Protein AF-A0A495H3J6-F1 (afdb_monomer_lite)

Foldseek 3Di:
DDADDDDDDDDDDDDPVNVVVQQCVQVVVLVVLCVVPVPCSVVDDRDDGRDPVVVSVVSVVVVVVVVVVVVVVQVVLQVVLVVLLVVDDPVLVVQLVVCLVVDPDHRGSVVSSVSSCVSRVVVVVVVVVVVVVVVVVVVVVVVVVVVVVVVD

Sequence (152 aa):
MRFSRYPRVEVFEWTKRKLTLAERRPQRQAMKLASNYPLIASVLEPPQAFDLERETESRRLAYQRSEQRMRAFHARIWRESRKDFFLASDAQRALIRSAWLEWRGPTTSTYFRYLVDLHTGVMKARSERFRAAEKQRRLSILALSSSQLQIQ

Secondary structure (DSSP, 8-state):
---PPPP-PPPP---HHHHHHHHTHHHHHHHHHHHH-TTTTTTSPPPPPP-HHHHHHHHHHHHHHHHHHHHHHHHHHHHHHHHHHHHS-HHHHHHHHHHHHH--S--SHHHHHHHHHHHTSHHHHHHHHHHHHHHHHHHHHHHHHHHHHT--

Structure (mmCIF, N/CA/C/O backbone):
data_AF-A0A495H3J6-F1
#
_entry.id   AF-A0A495H3J6-F1
#
loop_
_atom_site.group_PDB
_atom_site.id
_atom_site.type_symbol
_atom_site.label_atom_id
_atom_site.label_alt_id
_atom_site.label_comp_id
_atom_site.label_asym_id
_atom_site.label_entity_id
_atom_site.label_seq_id
_atom_site.pdbx_PDB_ins_code
_atom_site.Cartn_x
_atom_site.Cartn_y
_atom_site.Cartn_z
_atom_site.occupancy
_atom_site.B_iso_or_equiv
_atom_site.auth_seq_id
_atom_site.auth_comp_id
_atom_site.auth_asym_id
_atom_site.auth_atom_id
_atom_site.pdbx_PDB_model_num
ATOM 1 N N . MET A 1 1 ? 3.782 -4.408 22.793 1.00 73.19 1 MET A N 1
ATOM 2 C CA . MET A 1 1 ? 2.991 -4.824 21.609 1.00 73.19 1 MET A CA 1
ATOM 3 C C . MET A 1 1 ? 3.925 -5.529 20.639 1.00 73.19 1 MET A C 1
ATOM 5 O O . MET A 1 1 ? 5.026 -5.037 20.437 1.00 73.19 1 MET A O 1
ATOM 9 N N . ARG A 1 2 ? 3.515 -6.677 20.091 1.00 84.94 2 ARG A N 1
ATOM 10 C CA . ARG A 1 2 ? 4.306 -7.493 19.154 1.00 84.94 2 ARG A CA 1
ATOM 11 C C . ARG A 1 2 ? 4.318 -6.843 17.766 1.00 84.94 2 ARG A C 1
ATOM 13 O O . ARG A 1 2 ? 3.240 -6.591 17.248 1.00 84.94 2 ARG A O 1
ATOM 20 N N . PHE A 1 3 ? 5.484 -6.565 17.186 1.00 90.06 3 PHE A N 1
ATOM 21 C CA . PHE A 1 3 ? 5.605 -6.057 15.815 1.00 90.06 3 PHE A CA 1
ATOM 22 C C . PHE A 1 3 ? 6.775 -6.724 15.095 1.00 90.06 3 PHE A C 1
ATOM 24 O O . PHE A 1 3 ? 7.855 -6.874 15.665 1.00 90.06 3 PHE A O 1
ATOM 31 N N . SER A 1 4 ? 6.567 -7.091 13.834 1.00 89.00 4 SER A N 1
ATOM 32 C CA . SER A 1 4 ? 7.600 -7.658 12.976 1.00 89.00 4 SER A CA 1
ATOM 33 C C . SER A 1 4 ? 8.480 -6.530 12.457 1.00 89.00 4 SER A C 1
ATOM 35 O O . SER A 1 4 ? 7.984 -5.502 11.987 1.00 89.00 4 SER A O 1
ATOM 37 N N . ARG A 1 5 ? 9.798 -6.729 12.506 1.00 83.94 5 ARG A N 1
ATOM 38 C CA . ARG A 1 5 ? 10.741 -5.818 11.859 1.00 83.94 5 ARG A CA 1
ATOM 39 C C . ARG A 1 5 ? 10.527 -5.870 10.347 1.00 83.94 5 ARG A C 1
ATOM 41 O O . ARG A 1 5 ? 10.397 -6.952 9.780 1.00 83.94 5 ARG A O 1
ATOM 48 N N . TYR A 1 6 ? 10.515 -4.707 9.700 1.00 78.25 6 TYR A N 1
ATOM 49 C CA . TYR A 1 6 ? 10.470 -4.648 8.242 1.00 78.25 6 TYR A CA 1
ATOM 50 C C . TYR A 1 6 ? 11.774 -5.239 7.673 1.00 78.25 6 TYR A C 1
ATOM 52 O O . TYR A 1 6 ? 12.852 -4.793 8.091 1.00 78.25 6 TYR A O 1
ATOM 60 N N . PRO A 1 7 ? 11.711 -6.252 6.789 1.00 79.69 7 PRO A N 1
ATOM 61 C CA . PRO A 1 7 ? 12.907 -6.879 6.246 1.00 79.69 7 PRO A CA 1
ATOM 62 C C . PRO A 1 7 ? 13.668 -5.884 5.371 1.00 79.69 7 PRO A C 1
ATOM 64 O O . PRO A 1 7 ? 13.075 -5.041 4.696 1.00 79.69 7 PRO A O 1
ATOM 67 N N . ARG A 1 8 ? 14.998 -5.979 5.375 1.00 78.25 8 ARG A N 1
ATOM 68 C CA . ARG A 1 8 ? 15.829 -5.222 4.440 1.00 78.25 8 ARG A CA 1
ATOM 69 C C . ARG A 1 8 ? 15.920 -6.033 3.155 1.00 78.25 8 ARG A C 1
ATOM 71 O O . ARG A 1 8 ? 16.511 -7.106 3.169 1.00 78.25 8 ARG A O 1
ATOM 78 N N . VAL A 1 9 ? 15.307 -5.543 2.083 1.00 78.12 9 VAL A N 1
ATOM 79 C CA . VAL A 1 9 ? 15.425 -6.185 0.770 1.00 78.12 9 VAL A CA 1
ATOM 80 C C . VAL A 1 9 ? 16.834 -5.939 0.232 1.00 78.12 9 VAL A C 1
ATOM 82 O O . VAL A 1 9 ? 17.389 -4.847 0.409 1.00 78.12 9 VAL A O 1
ATOM 85 N N . GLU A 1 10 ? 17.415 -6.970 -0.379 1.00 79.25 10 GLU A N 1
ATOM 86 C CA . GLU A 1 10 ? 18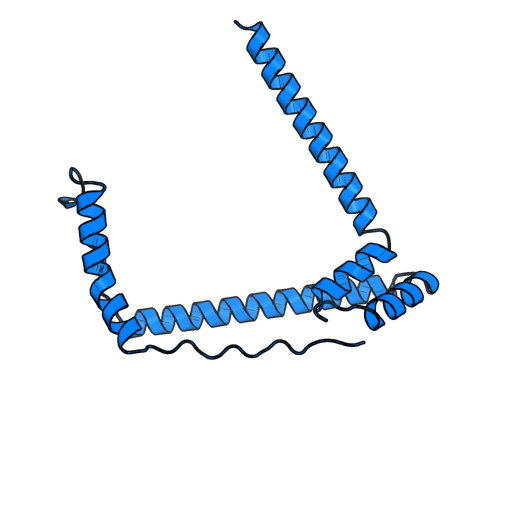.714 -6.882 -1.040 1.00 79.25 10 GLU A CA 1
ATOM 87 C C . GLU A 1 10 ? 18.693 -5.844 -2.163 1.00 79.25 10 GLU A C 1
ATOM 89 O O . GLU A 1 10 ? 17.666 -5.581 -2.800 1.00 79.25 10 GLU A O 1
ATOM 94 N N . VAL A 1 11 ? 19.845 -5.214 -2.379 1.00 80.50 11 VAL A N 1
ATOM 95 C CA . VAL A 1 11 ? 20.000 -4.209 -3.427 1.00 80.50 11 VAL A CA 1
ATOM 96 C C . VAL A 1 11 ? 19.925 -4.903 -4.785 1.00 80.50 11 VAL A C 1
ATOM 98 O O . VAL A 1 11 ? 20.382 -6.028 -4.959 1.00 80.50 11 VAL A O 1
ATOM 101 N N . PHE A 1 12 ? 19.312 -4.241 -5.764 1.00 85.62 12 PHE A N 1
ATOM 102 C CA . PHE A 1 12 ? 19.259 -4.767 -7.120 1.00 85.62 12 PHE A CA 1
ATOM 103 C C . PHE A 1 12 ? 20.670 -4.895 -7.705 1.00 85.62 12 PHE A C 1
ATOM 105 O O . PHE A 1 12 ? 21.385 -3.902 -7.817 1.00 85.62 12 PHE A O 1
ATOM 112 N N . GLU A 1 13 ? 21.008 -6.098 -8.165 1.00 90.44 13 GLU A N 1
ATOM 113 C CA . GLU A 1 13 ? 22.274 -6.365 -8.846 1.00 90.44 13 GLU A CA 1
ATOM 114 C C . GLU A 1 13 ? 22.081 -6.748 -10.315 1.00 90.44 13 GLU A C 1
ATOM 116 O O . GLU A 1 13 ? 21.170 -7.509 -10.690 1.00 90.44 13 GLU A O 1
ATOM 121 N N . TRP A 1 14 ? 22.984 -6.240 -11.152 1.00 92.69 14 TRP A N 1
ATOM 122 C CA . TRP A 1 14 ? 23.095 -6.608 -12.555 1.00 92.69 14 TRP A CA 1
ATOM 123 C C . TRP A 1 14 ? 23.809 -7.947 -12.700 1.00 92.69 14 TRP A C 1
ATOM 125 O O . TRP A 1 14 ? 25.013 -8.061 -12.513 1.00 92.69 14 TRP A O 1
ATOM 135 N N . THR A 1 15 ? 23.061 -8.973 -13.094 1.00 94.75 15 THR A N 1
ATOM 136 C CA . THR A 1 15 ? 23.651 -10.244 -13.522 1.00 94.75 15 THR A CA 1
ATOM 137 C C . THR A 1 15 ? 23.938 -10.200 -15.022 1.00 94.75 15 THR A C 1
ATOM 139 O O . THR A 1 15 ? 23.264 -9.478 -15.763 1.00 94.75 15 THR A O 1
ATOM 142 N N . LYS A 1 16 ? 24.865 -11.036 -15.510 1.00 95.12 16 LYS A N 1
ATOM 143 C CA . LYS A 1 16 ? 25.177 -11.160 -16.953 1.00 95.12 16 LYS A CA 1
ATOM 144 C C . LYS A 1 16 ? 23.918 -11.348 -17.815 1.00 95.12 16 LYS A C 1
ATOM 146 O O . LYS A 1 16 ? 23.757 -10.732 -18.866 1.00 95.12 16 LYS A O 1
ATOM 151 N N . ARG A 1 17 ? 22.966 -12.152 -17.329 1.00 95.44 17 ARG A N 1
ATOM 152 C CA . ARG A 1 17 ? 21.670 -12.364 -17.992 1.00 95.44 17 ARG A CA 1
ATOM 153 C C . ARG A 1 17 ? 20.806 -11.098 -18.031 1.00 95.44 17 ARG A C 1
ATOM 155 O O . ARG A 1 17 ? 20.140 -10.853 -19.030 1.00 95.44 17 ARG A O 1
ATOM 162 N N . LYS A 1 18 ? 20.775 -10.301 -16.957 1.00 94.50 18 LYS A N 1
ATOM 163 C CA . LYS A 1 18 ? 20.001 -9.048 -16.923 1.00 94.50 18 LYS A CA 1
ATOM 164 C C . LYS A 1 18 ? 20.600 -8.000 -17.862 1.00 94.50 18 LYS A C 1
ATOM 166 O O . LYS A 1 18 ? 19.836 -7.329 -18.546 1.00 94.50 18 LYS A O 1
ATOM 171 N N . LEU A 1 19 ? 21.930 -7.908 -17.921 1.00 95.19 19 LEU A N 1
ATOM 172 C CA . LEU A 1 19 ? 22.649 -6.984 -18.805 1.00 95.19 19 LEU A CA 1
ATOM 173 C C . LEU A 1 19 ? 22.370 -7.288 -20.276 1.00 95.19 19 LEU A C 1
ATOM 175 O O . LEU A 1 19 ? 21.812 -6.450 -20.973 1.00 95.19 19 LEU A O 1
ATOM 179 N N . THR A 1 20 ? 22.601 -8.529 -20.707 1.00 94.88 20 THR A N 1
ATOM 180 C CA . THR A 1 20 ? 22.317 -8.955 -22.093 1.00 94.88 20 THR A CA 1
ATOM 181 C C . THR A 1 20 ? 20.853 -8.735 -22.495 1.00 94.88 20 THR A C 1
ATOM 183 O O . THR A 1 20 ? 20.547 -8.360 -23.627 1.00 94.88 20 THR A O 1
ATOM 186 N N . LEU A 1 21 ? 19.911 -8.935 -21.568 1.00 94.12 21 LEU A N 1
ATOM 187 C CA . LEU A 1 21 ? 18.493 -8.662 -21.803 1.00 94.12 21 LEU A CA 1
ATOM 188 C C . LEU A 1 21 ? 18.201 -7.159 -21.957 1.00 94.12 21 LEU A C 1
ATOM 190 O O . LEU A 1 21 ? 17.334 -6.784 -22.757 1.00 94.12 21 LEU A O 1
ATOM 194 N N . ALA A 1 22 ? 18.881 -6.321 -21.173 1.00 93.69 22 ALA A N 1
ATOM 195 C CA . ALA A 1 22 ? 18.740 -4.871 -21.194 1.00 93.69 22 ALA A CA 1
ATOM 196 C C . ALA A 1 22 ? 19.360 -4.263 -22.460 1.00 93.69 22 ALA A C 1
ATOM 198 O O . ALA A 1 22 ? 18.690 -3.489 -23.138 1.00 93.69 22 ALA A O 1
ATOM 199 N N . GLU A 1 23 ? 20.549 -4.714 -22.855 1.00 93.94 23 GLU A N 1
ATOM 200 C CA . GLU A 1 23 ? 21.224 -4.330 -24.102 1.00 93.94 23 GLU A CA 1
ATOM 201 C C . GLU A 1 23 ? 20.376 -4.650 -25.339 1.00 93.94 23 GLU A C 1
ATOM 203 O O . GLU A 1 23 ? 20.262 -3.840 -26.253 1.00 93.94 23 GLU A O 1
ATOM 208 N N . ARG A 1 24 ? 19.693 -5.802 -25.352 1.00 94.50 24 ARG A N 1
ATOM 209 C CA . ARG A 1 24 ? 18.791 -6.202 -26.451 1.00 94.50 24 ARG A CA 1
ATOM 210 C C . ARG A 1 24 ? 17.420 -5.524 -26.401 1.00 94.50 24 ARG A C 1
ATOM 212 O O . ARG A 1 24 ? 16.576 -5.750 -27.271 1.00 94.50 24 ARG A O 1
ATOM 219 N N . ARG A 1 25 ? 17.112 -4.754 -25.354 1.00 93.75 25 ARG A N 1
ATOM 220 C CA . ARG A 1 25 ? 15.787 -4.142 -25.163 1.00 93.75 25 ARG A CA 1
ATOM 221 C C . ARG A 1 25 ? 15.440 -3.112 -26.252 1.00 93.75 25 ARG A C 1
ATOM 223 O O . ARG A 1 25 ? 14.301 -3.172 -26.713 1.00 93.75 25 ARG A O 1
ATOM 230 N N . PRO A 1 26 ? 16.333 -2.206 -26.698 1.00 93.81 26 PRO A N 1
ATOM 231 C CA . PRO A 1 26 ? 16.024 -1.250 -27.765 1.00 93.81 26 PRO A CA 1
ATOM 232 C C . PRO A 1 26 ? 15.680 -1.948 -29.085 1.00 93.81 26 PRO A C 1
ATOM 234 O O . PRO A 1 26 ? 14.639 -1.667 -29.668 1.00 93.81 26 PRO A O 1
ATOM 237 N N . GLN A 1 27 ? 16.466 -2.956 -29.481 1.00 93.00 27 GLN A N 1
ATOM 238 C CA . GLN A 1 27 ? 16.213 -3.752 -30.691 1.00 93.00 27 GLN A CA 1
ATOM 239 C C . GLN A 1 27 ? 14.852 -4.456 -30.641 1.00 93.00 27 GLN A C 1
ATOM 241 O O . GLN A 1 27 ? 14.066 -4.370 -31.581 1.00 93.00 27 GLN A O 1
ATOM 246 N N . ARG A 1 28 ? 14.520 -5.096 -29.510 1.00 93.75 28 ARG A N 1
ATOM 247 C CA . ARG A 1 28 ? 13.206 -5.735 -29.328 1.00 93.75 28 ARG A CA 1
ATOM 248 C C . ARG A 1 28 ? 12.052 -4.736 -29.359 1.00 93.75 28 ARG A C 1
ATOM 250 O O . ARG A 1 28 ? 10.983 -5.068 -29.860 1.00 93.75 28 ARG A O 1
ATOM 257 N N . GLN A 1 29 ? 12.248 -3.532 -28.824 1.00 93.75 29 GLN A N 1
ATOM 258 C CA . GLN A 1 29 ? 11.246 -2.466 -28.897 1.00 93.75 29 GLN A CA 1
ATOM 259 C C . GLN A 1 29 ? 11.052 -1.984 -30.336 1.00 93.75 29 GLN A C 1
ATOM 261 O O . GLN A 1 29 ? 9.909 -1.863 -30.760 1.00 93.75 29 GLN A O 1
ATOM 266 N N . ALA A 1 30 ? 12.132 -1.800 -31.098 1.00 91.94 30 ALA A N 1
ATOM 267 C CA . ALA A 1 30 ? 12.064 -1.412 -32.504 1.00 91.94 30 ALA A CA 1
ATOM 268 C C . ALA A 1 30 ? 11.333 -2.470 -33.349 1.00 91.94 30 ALA A C 1
ATOM 270 O O . ALA A 1 30 ? 10.405 -2.138 -34.080 1.00 91.94 30 ALA A O 1
ATOM 271 N N . MET A 1 31 ? 11.663 -3.755 -33.172 1.00 92.25 31 MET A N 1
ATOM 272 C CA . MET A 1 31 ? 10.961 -4.860 -33.843 1.00 92.25 31 MET A CA 1
ATOM 273 C C . MET A 1 31 ? 9.471 -4.900 -33.483 1.00 92.25 31 MET A C 1
ATOM 275 O O . MET A 1 31 ? 8.622 -5.088 -34.352 1.00 92.25 31 MET A O 1
ATOM 279 N N . LYS A 1 32 ? 9.134 -4.682 -32.205 1.00 93.31 32 LYS A N 1
ATOM 280 C CA . LYS A 1 32 ? 7.739 -4.636 -31.753 1.00 93.31 32 LYS A CA 1
ATOM 281 C C . LYS A 1 32 ? 6.983 -3.441 -32.340 1.00 93.31 32 LYS A C 1
ATOM 283 O O . LYS A 1 32 ? 5.825 -3.594 -32.712 1.00 93.31 32 LYS A O 1
ATOM 288 N N . LEU A 1 33 ? 7.618 -2.272 -32.430 1.00 92.94 33 LEU A N 1
ATOM 289 C CA . LEU A 1 33 ? 7.032 -1.086 -33.061 1.00 92.94 33 LEU A CA 1
ATOM 290 C C . LEU A 1 33 ? 6.773 -1.324 -34.550 1.00 92.94 33 LEU A C 1
ATOM 292 O O . LEU A 1 33 ? 5.663 -1.071 -35.004 1.00 92.94 33 LEU A O 1
ATOM 296 N N . ALA A 1 34 ? 7.744 -1.889 -35.271 1.00 92.31 34 ALA A N 1
ATOM 297 C CA . ALA A 1 34 ? 7.593 -2.240 -36.681 1.00 92.31 34 ALA A CA 1
ATOM 298 C C . ALA A 1 34 ? 6.454 -3.248 -36.914 1.00 92.31 34 ALA A C 1
ATOM 300 O O . ALA A 1 34 ? 5.672 -3.087 -37.844 1.00 92.31 34 ALA A O 1
ATOM 301 N N . SER A 1 35 ? 6.317 -4.251 -36.040 1.00 94.00 35 SER A N 1
ATOM 302 C CA . SER A 1 35 ? 5.240 -5.244 -36.132 1.00 94.00 35 SER A CA 1
ATOM 303 C C . SER A 1 35 ? 3.859 -4.672 -35.805 1.00 94.00 35 SER A C 1
ATOM 305 O O . SER A 1 35 ? 2.884 -5.059 -36.441 1.00 94.00 35 SER A O 1
ATOM 307 N N . ASN A 1 36 ? 3.750 -3.806 -34.794 1.00 94.88 36 ASN A N 1
ATOM 308 C CA . ASN A 1 36 ? 2.459 -3.286 -34.336 1.00 94.88 36 ASN A CA 1
ATOM 309 C C . ASN A 1 36 ? 1.963 -2.110 -35.184 1.00 94.88 36 ASN A C 1
ATOM 311 O O . ASN A 1 36 ? 0.758 -1.913 -35.314 1.00 94.88 36 ASN A O 1
ATOM 315 N N . TYR A 1 37 ? 2.888 -1.316 -35.723 1.00 94.06 37 TYR A N 1
ATOM 316 C CA . TYR A 1 37 ? 2.594 -0.059 -36.405 1.00 94.06 37 TYR A CA 1
ATOM 317 C C . TYR A 1 37 ? 3.370 0.056 -37.725 1.00 94.06 37 TYR A C 1
ATOM 319 O O . TYR A 1 37 ? 4.135 1.006 -37.908 1.00 94.06 37 TYR A O 1
ATOM 327 N N . PRO A 1 38 ? 3.180 -0.881 -38.672 1.00 92.00 38 PRO A N 1
ATOM 328 C CA . PRO A 1 38 ? 4.024 -0.989 -39.864 1.00 92.00 38 PRO A CA 1
ATOM 329 C C . PRO A 1 38 ? 4.007 0.266 -40.747 1.00 92.00 38 PRO A C 1
ATOM 331 O O . PRO A 1 38 ? 5.018 0.593 -41.357 1.00 92.00 38 PRO A O 1
ATOM 334 N N . LEU A 1 39 ? 2.888 1.000 -40.784 1.00 94.62 39 LEU A N 1
ATOM 335 C CA . LEU A 1 39 ? 2.728 2.191 -41.629 1.00 94.62 39 LEU A CA 1
ATOM 336 C C . LEU A 1 39 ? 3.441 3.439 -41.092 1.00 94.62 39 LEU A C 1
ATOM 338 O O . LEU A 1 39 ? 3.737 4.343 -41.865 1.00 94.62 39 LEU A O 1
ATOM 342 N N . ILE A 1 40 ? 3.689 3.510 -39.782 1.00 93.75 40 ILE A N 1
ATOM 343 C CA . ILE A 1 40 ? 4.233 4.716 -39.132 1.00 93.75 40 ILE A CA 1
ATOM 344 C C . ILE A 1 40 ? 5.561 4.468 -38.416 1.00 93.75 40 ILE A C 1
ATOM 346 O O . ILE A 1 40 ? 6.212 5.423 -38.007 1.00 93.75 40 ILE A O 1
ATOM 350 N N . ALA A 1 41 ? 5.994 3.212 -38.275 1.00 89.75 41 ALA A N 1
ATOM 351 C CA . ALA A 1 41 ? 7.193 2.854 -37.520 1.00 89.75 41 ALA A CA 1
ATOM 352 C C . ALA A 1 41 ? 8.473 3.547 -38.012 1.00 89.75 41 ALA A C 1
ATOM 354 O O . ALA A 1 41 ? 9.359 3.793 -37.202 1.00 89.75 41 ALA A O 1
ATOM 355 N N . SER A 1 42 ? 8.567 3.884 -39.303 1.00 86.00 42 SER A N 1
ATOM 356 C CA . SER A 1 42 ? 9.709 4.605 -39.885 1.00 86.00 42 SER A CA 1
ATOM 357 C C . SER A 1 42 ? 9.771 6.088 -39.509 1.00 86.00 42 SER A C 1
ATOM 359 O O . SER A 1 42 ? 10.838 6.686 -39.603 1.00 86.00 42 SER A O 1
ATOM 361 N N . VAL A 1 43 ? 8.646 6.679 -39.096 1.00 92.50 43 VAL A N 1
ATOM 362 C CA . VAL A 1 43 ? 8.536 8.096 -38.704 1.00 92.50 43 VAL A CA 1
ATOM 363 C C . VAL A 1 43 ? 8.650 8.260 -37.184 1.00 92.50 43 VAL A C 1
ATOM 365 O O . VAL A 1 43 ? 8.922 9.352 -36.691 1.00 92.50 43 VAL A O 1
ATOM 368 N N . LEU A 1 44 ? 8.452 7.179 -36.424 1.00 89.31 44 LEU A N 1
ATOM 369 C CA . LE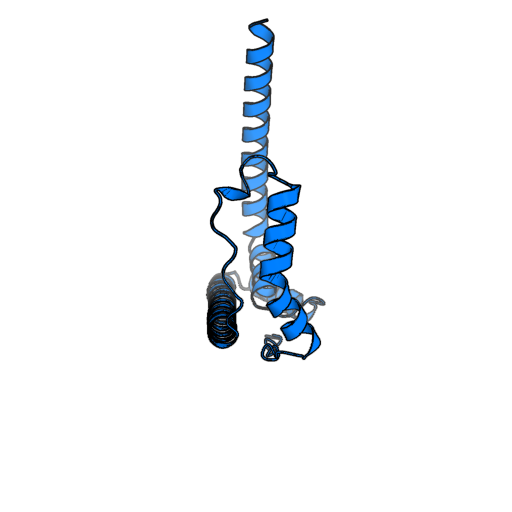U A 1 44 ? 8.613 7.189 -34.974 1.00 89.31 44 LEU A CA 1
ATOM 370 C C . LEU A 1 44 ? 10.091 7.277 -34.589 1.00 89.31 44 LEU A C 1
ATOM 372 O O . LEU A 1 44 ? 10.953 6.656 -35.211 1.00 89.31 44 LEU A O 1
ATOM 376 N N . GLU A 1 45 ? 10.372 8.005 -33.509 1.00 89.94 45 GLU A N 1
ATOM 377 C CA . GLU A 1 45 ? 11.722 8.066 -32.956 1.00 89.94 45 GLU A CA 1
ATOM 378 C C . GLU A 1 45 ? 12.214 6.661 -32.564 1.00 89.94 45 GLU A C 1
ATOM 380 O O . GLU A 1 45 ? 11.487 5.902 -31.903 1.00 89.94 45 GLU A O 1
ATOM 385 N N . PRO A 1 46 ? 13.449 6.288 -32.947 1.00 85.56 46 PRO A N 1
ATOM 386 C CA . PRO A 1 46 ? 13.993 4.992 -32.593 1.00 85.56 46 PRO A CA 1
ATOM 387 C C . PRO A 1 46 ? 14.193 4.896 -31.072 1.00 85.56 46 PRO A C 1
ATOM 389 O O . PRO A 1 46 ? 14.574 5.876 -30.426 1.00 85.56 46 PRO A O 1
ATOM 392 N N . PRO A 1 47 ? 13.997 3.709 -30.471 1.00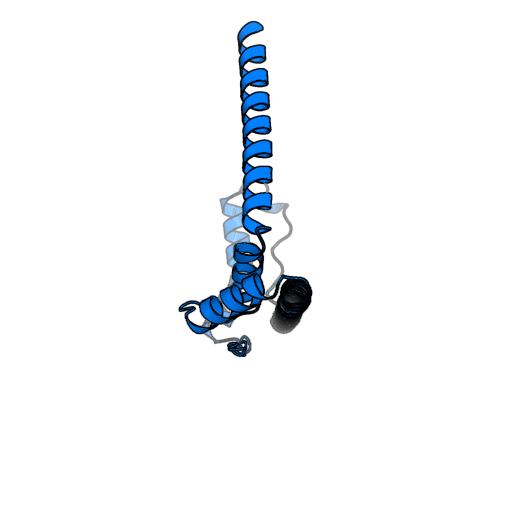 89.38 47 PRO A N 1
ATOM 393 C CA . PRO A 1 47 ? 14.251 3.519 -29.050 1.00 89.38 47 PRO A CA 1
ATOM 394 C C . PRO A 1 47 ? 15.698 3.874 -28.691 1.00 89.38 47 PRO A C 1
ATOM 396 O O . PRO A 1 47 ? 16.635 3.396 -29.331 1.00 89.38 47 PRO A O 1
ATOM 399 N N . GLN A 1 48 ? 15.876 4.659 -27.627 1.00 89.12 48 GLN A N 1
ATOM 400 C CA . GLN A 1 48 ? 17.196 5.040 -27.126 1.00 89.12 48 GLN A CA 1
ATOM 401 C C . GLN A 1 48 ? 18.060 3.804 -26.813 1.00 89.12 48 GLN A C 1
ATOM 403 O O . GLN A 1 48 ? 17.565 2.796 -26.292 1.00 89.12 48 GLN A O 1
ATOM 408 N N . ALA A 1 49 ? 19.361 3.896 -27.108 1.00 89.69 49 ALA A N 1
ATOM 409 C CA . ALA A 1 49 ? 20.337 2.879 -26.733 1.00 89.69 49 ALA A CA 1
ATOM 410 C C . ALA A 1 49 ? 20.366 2.658 -25.210 1.00 89.69 49 ALA A C 1
ATOM 412 O O . ALA A 1 49 ? 20.090 3.566 -24.423 1.00 89.69 49 ALA A O 1
ATOM 413 N N . PHE A 1 50 ? 20.688 1.431 -24.796 1.00 92.31 50 PHE A N 1
ATOM 414 C CA . PHE A 1 50 ? 20.800 1.097 -23.381 1.00 92.31 50 PHE A CA 1
ATOM 415 C C . PHE A 1 50 ? 22.048 1.749 -22.778 1.00 92.31 50 PHE A C 1
ATOM 417 O O . PHE A 1 50 ? 23.159 1.499 -23.233 1.00 92.31 50 PHE A O 1
ATOM 424 N N . ASP A 1 51 ? 21.840 2.544 -21.732 1.00 94.06 51 ASP A N 1
ATOM 425 C CA . ASP A 1 51 ? 22.888 3.150 -20.916 1.00 94.06 51 ASP A CA 1
ATOM 426 C C . ASP A 1 51 ? 22.833 2.531 -19.514 1.00 94.06 51 ASP A C 1
ATOM 428 O O . ASP A 1 51 ? 21.848 2.684 -18.778 1.00 94.06 51 ASP A O 1
ATOM 432 N N . LEU A 1 52 ? 23.889 1.793 -19.169 1.00 92.75 52 LEU A N 1
ATOM 433 C CA . LEU A 1 52 ? 23.978 1.055 -17.918 1.00 92.75 52 LEU A CA 1
ATOM 434 C C . LEU A 1 52 ? 24.011 1.983 -16.704 1.00 92.75 52 LEU A C 1
ATOM 436 O O . LEU A 1 52 ? 23.321 1.711 -15.719 1.00 92.75 52 LEU A O 1
ATOM 440 N N . GLU A 1 53 ? 24.802 3.052 -16.747 1.00 93.31 53 GLU A N 1
ATOM 441 C CA . GLU A 1 53 ? 24.978 3.948 -15.603 1.00 93.31 53 GLU A CA 1
ATOM 442 C C . GLU A 1 53 ? 23.675 4.687 -15.317 1.00 93.31 53 GLU A C 1
ATOM 444 O O . GLU A 1 53 ? 23.166 4.656 -14.190 1.00 93.31 53 GLU A O 1
ATOM 449 N N . ARG A 1 54 ? 23.063 5.246 -16.366 1.00 93.25 54 ARG A N 1
ATOM 450 C CA . ARG A 1 54 ? 21.784 5.953 -16.263 1.00 93.25 54 ARG A CA 1
ATOM 451 C C . ARG A 1 54 ? 20.659 5.055 -15.758 1.00 93.25 54 ARG A C 1
ATOM 453 O O . ARG A 1 54 ? 19.874 5.483 -14.905 1.00 93.25 54 ARG A O 1
ATOM 460 N N . GLU A 1 55 ? 20.546 3.824 -16.259 1.00 93.06 55 GLU A N 1
ATOM 461 C CA . GLU A 1 55 ? 19.519 2.882 -15.793 1.00 93.06 55 GLU A CA 1
ATOM 462 C C . GLU A 1 55 ? 19.776 2.462 -14.339 1.00 93.06 55 GLU A C 1
ATOM 464 O O . GLU A 1 55 ? 18.837 2.374 -13.543 1.00 93.06 55 GLU A O 1
ATOM 469 N N . THR A 1 56 ? 21.036 2.221 -13.970 1.00 93.00 56 THR A N 1
ATOM 470 C CA . THR A 1 56 ? 21.413 1.836 -12.603 1.00 93.00 56 THR A CA 1
ATOM 471 C C . THR A 1 56 ? 21.054 2.934 -11.611 1.00 93.00 56 THR A C 1
ATOM 473 O O . THR A 1 56 ? 20.396 2.663 -10.603 1.00 93.00 56 THR A O 1
ATOM 476 N N . GLU A 1 57 ? 21.406 4.180 -11.923 1.00 93.62 57 GLU A N 1
ATOM 477 C CA . GLU A 1 57 ? 21.081 5.332 -11.087 1.00 93.62 57 GLU A CA 1
ATOM 478 C C . GLU A 1 57 ? 19.565 5.548 -10.998 1.00 93.62 57 GLU A C 1
ATOM 480 O O . GLU A 1 57 ? 19.011 5.695 -9.906 1.00 93.62 57 GLU A O 1
ATOM 485 N N . SER A 1 58 ? 18.858 5.450 -12.126 1.00 92.31 58 SER A N 1
ATOM 486 C CA . SER A 1 58 ? 17.394 5.559 -12.160 1.00 92.31 58 SER A CA 1
ATOM 487 C C . SER A 1 58 ? 16.722 4.503 -11.276 1.00 92.31 58 SER A C 1
ATOM 489 O O . SER A 1 58 ? 15.810 4.818 -10.503 1.00 92.31 58 SER A O 1
ATOM 491 N N . ARG A 1 59 ? 17.193 3.249 -11.326 1.00 91.50 59 ARG A N 1
ATOM 492 C CA . ARG A 1 59 ? 16.698 2.156 -10.473 1.00 91.50 59 ARG A CA 1
ATOM 493 C C . ARG A 1 59 ? 17.005 2.389 -9.003 1.00 91.50 59 ARG A C 1
ATOM 495 O O . ARG A 1 59 ? 16.131 2.161 -8.166 1.00 91.50 59 ARG A O 1
ATOM 502 N N . ARG A 1 60 ? 18.210 2.863 -8.682 1.00 91.31 60 ARG A N 1
ATOM 503 C CA . ARG A 1 60 ? 18.617 3.191 -7.312 1.00 91.31 60 ARG A CA 1
ATOM 504 C C . ARG A 1 60 ? 17.702 4.255 -6.708 1.00 91.31 60 ARG A C 1
ATOM 506 O O . ARG A 1 60 ? 17.163 4.045 -5.621 1.00 91.31 60 ARG A O 1
ATOM 513 N N . LEU A 1 61 ? 17.462 5.350 -7.431 1.00 93.56 61 LEU A N 1
ATOM 514 C CA . LEU A 1 61 ? 16.572 6.429 -6.992 1.00 93.56 61 LEU A CA 1
ATOM 515 C C . LEU A 1 61 ? 15.123 5.955 -6.850 1.00 93.56 61 LEU A C 1
ATOM 517 O O . LEU A 1 61 ? 14.458 6.276 -5.863 1.00 93.56 61 LEU A O 1
ATOM 521 N N . ALA A 1 62 ? 14.623 5.168 -7.807 1.00 92.38 62 ALA A N 1
ATOM 522 C CA . ALA A 1 62 ? 13.278 4.602 -7.735 1.00 92.38 62 ALA A CA 1
ATOM 523 C C . ALA A 1 62 ? 13.108 3.697 -6.503 1.00 92.38 62 ALA A C 1
ATOM 525 O O . ALA A 1 62 ? 12.113 3.817 -5.783 1.00 92.38 62 ALA A O 1
ATOM 526 N N . TYR A 1 63 ? 14.101 2.849 -6.220 1.00 90.56 63 TYR A N 1
ATOM 527 C CA . TYR A 1 63 ? 14.114 1.991 -5.038 1.00 90.56 63 TYR A CA 1
ATOM 528 C C . TYR A 1 63 ? 14.106 2.809 -3.743 1.00 90.56 63 TYR A C 1
ATOM 530 O O . TYR A 1 63 ? 13.242 2.598 -2.893 1.00 90.56 63 TYR A O 1
ATOM 538 N N . GLN A 1 64 ? 14.995 3.799 -3.617 1.00 91.25 64 GLN A N 1
ATOM 539 C CA . GLN A 1 64 ? 15.058 4.677 -2.443 1.00 91.25 64 GLN A CA 1
ATOM 540 C C . GLN A 1 64 ? 13.737 5.416 -2.197 1.00 91.25 64 GLN A C 1
ATOM 542 O O . GLN A 1 64 ? 13.244 5.444 -1.068 1.00 91.25 64 GLN A O 1
ATOM 547 N N . ARG A 1 65 ? 13.123 5.967 -3.253 1.00 94.06 65 ARG A N 1
ATOM 548 C CA . ARG A 1 65 ? 11.819 6.644 -3.166 1.00 94.06 65 ARG A CA 1
ATOM 549 C C . ARG A 1 65 ? 10.710 5.686 -2.734 1.00 94.06 65 ARG A C 1
ATOM 551 O O . ARG A 1 65 ? 9.875 6.058 -1.911 1.00 94.06 65 ARG A O 1
ATOM 558 N N . SER A 1 66 ? 10.694 4.468 -3.274 1.00 91.56 66 SER A N 1
ATOM 559 C CA . SER A 1 66 ? 9.719 3.436 -2.902 1.00 91.56 66 SER A CA 1
ATOM 560 C C . SER A 1 66 ? 9.860 3.041 -1.430 1.00 91.56 66 SER A C 1
ATOM 562 O O . SER A 1 66 ? 8.881 3.067 -0.684 1.00 91.56 66 SER A O 1
ATOM 564 N N . GLU A 1 67 ? 11.087 2.767 -0.985 1.00 90.88 67 GLU A N 1
ATOM 565 C CA . GLU A 1 67 ? 11.406 2.453 0.410 1.00 90.88 67 GLU A CA 1
ATOM 566 C C . GLU A 1 67 ? 10.978 3.577 1.358 1.00 90.88 67 GLU A C 1
ATOM 568 O O . GLU A 1 67 ? 10.294 3.339 2.357 1.00 90.88 67 GLU A O 1
ATOM 573 N N . GLN A 1 68 ? 11.326 4.826 1.037 1.00 92.19 68 GLN A N 1
ATOM 574 C CA . GLN A 1 68 ? 10.947 5.978 1.850 1.00 92.19 68 GLN A CA 1
ATOM 575 C C . GLN A 1 68 ? 9.426 6.143 1.922 1.00 92.19 68 GLN A C 1
ATOM 577 O O . GLN A 1 68 ? 8.887 6.368 3.007 1.00 92.19 68 GLN A O 1
ATOM 582 N N . ARG A 1 69 ? 8.722 5.979 0.794 1.00 94.75 69 ARG A N 1
ATOM 583 C CA . ARG A 1 69 ? 7.255 6.034 0.737 1.00 94.75 69 ARG A CA 1
ATOM 584 C C . ARG A 1 69 ? 6.623 4.969 1.630 1.00 94.75 69 ARG A C 1
ATOM 586 O O . ARG A 1 69 ? 5.717 5.291 2.398 1.00 94.75 69 ARG A O 1
ATOM 593 N N . MET A 1 70 ? 7.118 3.733 1.579 1.00 91.00 70 MET A N 1
ATOM 594 C CA . MET A 1 70 ? 6.609 2.640 2.411 1.00 91.00 70 MET A CA 1
ATOM 595 C C . MET A 1 70 ? 6.867 2.877 3.899 1.00 91.00 70 MET A C 1
ATOM 597 O O . MET A 1 70 ? 5.964 2.695 4.718 1.00 91.00 70 MET A O 1
ATOM 601 N N . ARG A 1 71 ? 8.057 3.365 4.270 1.00 90.94 71 ARG A N 1
ATOM 602 C CA . ARG A 1 71 ? 8.366 3.731 5.663 1.00 90.94 71 ARG A CA 1
ATOM 603 C C . ARG A 1 71 ? 7.474 4.859 6.164 1.00 90.94 71 ARG A C 1
ATOM 605 O O . ARG A 1 71 ? 6.919 4.756 7.257 1.00 90.94 71 ARG A O 1
ATOM 612 N N . ALA A 1 72 ? 7.298 5.906 5.360 1.00 95.25 72 ALA A N 1
ATOM 613 C CA . ALA A 1 72 ? 6.423 7.025 5.689 1.00 95.25 72 ALA A CA 1
ATOM 614 C C . ALA A 1 72 ? 4.970 6.562 5.871 1.00 95.25 72 ALA A C 1
ATOM 616 O O . ALA A 1 72 ? 4.323 6.943 6.847 1.00 95.25 72 ALA A O 1
ATOM 617 N N . PHE A 1 73 ? 4.485 5.684 4.988 1.00 95.00 73 PHE A N 1
ATOM 618 C CA . PHE A 1 73 ? 3.165 5.071 5.095 1.00 95.00 73 PHE A CA 1
ATOM 619 C C . PHE A 1 73 ? 3.012 4.277 6.398 1.00 95.00 73 PHE A C 1
ATOM 621 O O . PHE A 1 73 ? 2.109 4.564 7.182 1.00 95.00 73 PHE A O 1
ATOM 628 N N . HIS A 1 74 ? 3.918 3.339 6.690 1.00 93.25 74 HIS A N 1
ATOM 629 C CA . HIS A 1 74 ? 3.845 2.534 7.910 1.00 93.25 74 HIS A CA 1
ATOM 630 C C . HIS A 1 74 ? 3.926 3.375 9.187 1.00 93.25 74 HIS A C 1
ATOM 632 O O . HIS A 1 74 ? 3.180 3.101 10.130 1.00 93.25 74 HIS A O 1
ATOM 638 N N . ALA A 1 75 ? 4.786 4.398 9.210 1.00 94.31 75 ALA A N 1
ATOM 639 C CA . ALA A 1 75 ? 4.920 5.320 10.333 1.00 94.31 75 ALA A CA 1
ATOM 640 C C . ALA A 1 75 ? 3.656 6.164 10.536 1.00 94.31 75 ALA A C 1
ATOM 642 O O . ALA A 1 75 ? 3.209 6.338 11.670 1.00 94.31 75 ALA A O 1
ATOM 643 N N . ARG A 1 76 ? 3.052 6.659 9.447 1.00 97.31 76 ARG A N 1
ATOM 644 C CA . ARG A 1 76 ? 1.775 7.379 9.491 1.00 97.31 76 ARG A CA 1
ATOM 645 C C . ARG A 1 76 ? 0.674 6.497 10.078 1.00 97.31 76 ARG A C 1
ATOM 647 O O . ARG A 1 76 ? 0.070 6.882 11.074 1.00 97.31 76 ARG A O 1
ATOM 654 N N . ILE A 1 77 ? 0.489 5.295 9.528 1.00 96.38 77 ILE A N 1
ATOM 655 C CA . ILE A 1 77 ? -0.518 4.339 10.004 1.00 96.38 77 ILE A CA 1
ATOM 656 C C . ILE A 1 77 ? -0.291 3.985 11.476 1.00 96.38 77 ILE A C 1
ATOM 658 O O . ILE A 1 77 ? -1.248 3.914 12.243 1.00 96.38 77 ILE A O 1
ATOM 662 N N . TRP A 1 78 ? 0.961 3.801 11.904 1.00 95.12 78 TRP A N 1
ATOM 663 C CA . TRP A 1 78 ? 1.273 3.557 13.311 1.00 95.12 78 TRP A CA 1
ATOM 664 C C . TRP A 1 78 ? 0.835 4.718 14.209 1.00 95.12 78 TRP A C 1
ATOM 666 O O . TRP A 1 78 ? 0.149 4.481 15.200 1.00 95.12 78 TRP A O 1
ATOM 676 N N . ARG A 1 79 ? 1.186 5.963 13.859 1.00 96.94 79 ARG A N 1
ATOM 677 C CA . ARG A 1 79 ? 0.807 7.149 14.644 1.00 96.94 79 ARG A CA 1
ATOM 678 C C . ARG A 1 79 ? -0.710 7.296 14.756 1.00 96.94 79 ARG A C 1
ATOM 680 O O . ARG A 1 79 ? -1.209 7.502 15.858 1.00 96.94 79 ARG A O 1
ATOM 687 N N . GLU A 1 80 ? -1.427 7.128 13.649 1.00 96.25 80 GLU A N 1
ATOM 688 C CA . GLU A 1 80 ? -2.895 7.175 13.609 1.00 96.25 80 GLU A CA 1
ATOM 689 C C . GLU A 1 80 ? -3.520 6.064 14.463 1.00 96.25 80 GLU A C 1
ATOM 691 O O . GLU A 1 80 ? -4.347 6.326 15.328 1.00 96.25 80 GLU A O 1
ATOM 696 N N . SER A 1 81 ? -3.082 4.817 14.277 1.00 96.00 81 SER A N 1
ATOM 697 C CA . SER A 1 81 ? -3.590 3.667 15.042 1.00 96.00 81 SER A CA 1
ATOM 698 C C . SER A 1 81 ? -3.319 3.800 16.530 1.00 96.00 81 SER A C 1
ATOM 700 O O . SER A 1 81 ? -4.166 3.459 17.346 1.00 96.00 81 SER A O 1
ATOM 702 N N . ARG A 1 82 ? -2.127 4.287 16.893 1.00 96.00 82 ARG A N 1
ATOM 703 C CA . ARG A 1 82 ? -1.747 4.500 18.286 1.00 96.00 82 ARG A CA 1
ATOM 704 C C . ARG A 1 82 ? -2.627 5.571 18.918 1.00 96.00 82 ARG A C 1
ATOM 706 O O . ARG A 1 82 ? -3.134 5.338 20.007 1.00 96.00 82 ARG A O 1
ATOM 713 N N . LYS A 1 83 ? -2.820 6.707 18.242 1.00 97.00 83 LYS A N 1
ATOM 714 C CA . LYS A 1 83 ? -3.713 7.773 18.709 1.00 97.00 83 LYS A CA 1
ATOM 715 C C . LYS A 1 83 ? -5.116 7.223 18.979 1.00 97.00 83 LYS A C 1
ATOM 717 O O . LYS A 1 83 ? -5.610 7.361 20.092 1.00 97.00 83 LYS A O 1
ATOM 722 N N . ASP A 1 84 ? -5.705 6.536 18.004 1.00 96.31 84 ASP A N 1
ATOM 723 C CA . ASP A 1 84 ? -7.075 6.024 18.118 1.00 96.31 84 ASP A CA 1
ATOM 724 C C . ASP A 1 84 ? -7.192 4.917 19.174 1.00 96.31 84 ASP A C 1
ATOM 726 O O . ASP A 1 84 ? -8.168 4.873 19.917 1.00 96.31 84 ASP A O 1
ATOM 730 N N . PHE A 1 85 ? -6.168 4.070 19.319 1.00 96.81 85 PHE A N 1
ATOM 731 C CA . PHE A 1 85 ? -6.107 3.084 20.397 1.00 96.81 85 PHE A CA 1
ATOM 732 C C . PHE A 1 85 ? -6.160 3.738 21.782 1.00 96.81 85 PHE A C 1
ATOM 734 O O . PHE A 1 85 ? -6.846 3.228 22.660 1.00 96.81 85 PHE A O 1
ATOM 741 N N . PHE A 1 86 ? -5.451 4.850 22.003 1.00 96.38 86 PHE A N 1
ATOM 742 C CA . PHE A 1 86 ? -5.475 5.534 23.302 1.00 96.38 86 PHE A CA 1
ATOM 743 C C . PHE A 1 86 ? -6.750 6.348 23.540 1.00 96.38 86 PHE A C 1
ATOM 745 O O . PHE A 1 86 ? -7.126 6.525 24.694 1.00 96.38 86 PHE A O 1
ATOM 752 N N . LEU A 1 87 ? -7.428 6.794 22.481 1.00 96.44 87 LEU A N 1
ATOM 753 C CA . LEU A 1 87 ? -8.743 7.436 22.580 1.00 96.44 87 LEU A CA 1
ATOM 754 C C . LEU A 1 87 ? -9.886 6.436 22.821 1.00 96.44 87 LEU A C 1
ATOM 756 O O . LEU A 1 87 ? -10.942 6.829 23.308 1.00 96.44 87 LEU A O 1
ATOM 760 N N . ALA A 1 88 ? -9.693 5.158 22.486 1.00 96.38 88 ALA A N 1
ATOM 761 C CA . ALA A 1 88 ? -10.674 4.106 22.728 1.00 96.38 88 ALA A CA 1
ATOM 762 C C . ALA A 1 88 ? -10.904 3.865 24.229 1.00 96.38 88 ALA A C 1
ATOM 764 O O . ALA A 1 88 ? -10.008 4.077 25.055 1.00 96.38 88 ALA A O 1
ATOM 765 N N . SER A 1 89 ? -12.090 3.357 24.572 1.00 97.25 89 SER A N 1
ATOM 766 C CA . SER A 1 89 ? -12.435 3.025 25.957 1.00 97.25 89 SER A CA 1
ATOM 767 C C . SER A 1 89 ? -11.569 1.891 26.506 1.00 97.25 89 SER A C 1
ATOM 769 O O . SER A 1 89 ? -11.020 1.073 25.764 1.00 97.25 89 SER A O 1
ATOM 771 N N . ASP A 1 90 ? -11.469 1.794 27.827 1.00 97.31 90 ASP A N 1
ATOM 772 C CA . ASP A 1 90 ? -10.677 0.771 28.515 1.00 97.31 90 ASP A CA 1
ATOM 773 C C . ASP A 1 90 ? -11.051 -0.657 28.094 1.00 97.31 90 ASP A C 1
ATOM 775 O O . ASP A 1 90 ? -10.164 -1.473 27.822 1.00 97.31 90 ASP A O 1
ATOM 779 N N . ALA A 1 91 ? -12.353 -0.921 27.941 1.00 97.06 91 ALA A N 1
ATOM 780 C CA . ALA A 1 91 ? -12.878 -2.190 27.445 1.00 97.06 91 ALA A CA 1
ATOM 781 C C . ALA A 1 91 ? -12.429 -2.474 26.000 1.00 97.06 91 ALA A C 1
ATOM 783 O O . ALA A 1 91 ? -11.927 -3.558 25.703 1.00 97.06 91 ALA A O 1
ATOM 784 N N . GLN A 1 92 ? -12.523 -1.486 25.104 1.00 97.31 92 GLN A N 1
ATOM 785 C CA . GLN A 1 92 ? -12.062 -1.628 23.718 1.00 97.31 92 GLN A CA 1
ATOM 786 C C . GLN A 1 92 ? -10.553 -1.869 23.650 1.00 97.31 92 GLN A C 1
ATOM 788 O O . GLN A 1 92 ? -10.093 -2.735 22.908 1.00 97.31 92 GLN A O 1
ATOM 793 N N . ARG A 1 93 ? -9.764 -1.153 24.458 1.00 97.31 93 ARG A N 1
ATOM 794 C CA . ARG A 1 93 ? -8.312 -1.354 24.529 1.00 97.31 93 ARG A CA 1
ATOM 795 C C . ARG A 1 93 ? -7.955 -2.759 25.004 1.00 97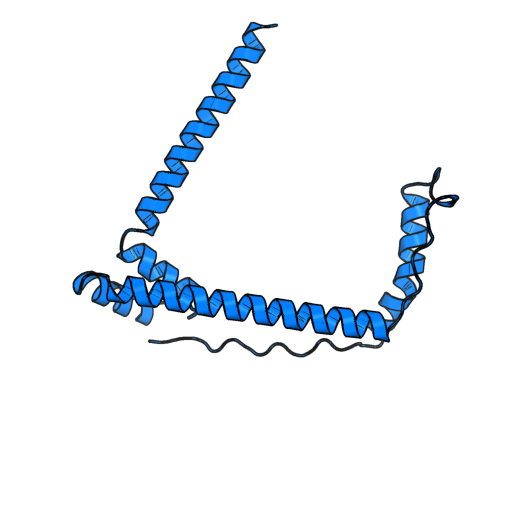.31 93 ARG A C 1
ATOM 797 O O . ARG A 1 93 ? -6.988 -3.327 24.498 1.00 97.31 93 ARG A O 1
ATOM 804 N N . ALA A 1 94 ? -8.702 -3.320 25.957 1.00 97.12 94 ALA A N 1
ATOM 805 C CA . ALA A 1 94 ? -8.510 -4.696 26.412 1.00 97.12 94 ALA A CA 1
ATOM 806 C C . ALA A 1 94 ? -8.770 -5.705 25.282 1.00 97.12 94 ALA A C 1
ATOM 808 O O . ALA A 1 94 ? -7.903 -6.541 25.019 1.00 97.12 94 ALA A O 1
ATOM 809 N N . LEU A 1 95 ? -9.882 -5.551 24.553 1.00 97.12 95 LEU A N 1
ATOM 810 C CA . LEU A 1 95 ? -10.207 -6.382 23.388 1.00 97.12 95 LEU A CA 1
ATOM 811 C C . LEU A 1 95 ? -9.132 -6.289 22.299 1.00 97.12 95 LEU A C 1
ATOM 813 O O . LEU A 1 95 ? -8.634 -7.310 21.840 1.00 97.12 95 LEU A O 1
ATOM 817 N N . ILE A 1 96 ? -8.702 -5.074 21.942 1.00 96.94 96 ILE A N 1
ATOM 818 C CA . ILE A 1 96 ? -7.651 -4.863 20.934 1.00 96.94 96 ILE A CA 1
ATOM 819 C C . ILE A 1 96 ? -6.338 -5.528 21.363 1.00 96.94 96 ILE A C 1
ATOM 821 O O . ILE A 1 96 ? -5.649 -6.121 20.535 1.00 96.94 96 ILE A O 1
ATOM 825 N N . ARG A 1 97 ? -5.965 -5.439 22.648 1.00 96.56 97 ARG A N 1
ATOM 826 C CA . ARG A 1 97 ? -4.741 -6.074 23.160 1.00 96.56 97 ARG A CA 1
ATOM 827 C C . ARG A 1 97 ? -4.812 -7.597 23.084 1.00 96.56 97 ARG A C 1
ATOM 829 O O . ARG A 1 97 ? -3.851 -8.184 22.595 1.00 96.56 97 ARG A O 1
ATOM 836 N N . SER A 1 98 ? -5.908 -8.212 23.533 1.00 96.44 98 SER A N 1
ATOM 837 C CA . SER A 1 98 ? -6.106 -9.669 23.428 1.00 96.44 98 SER A CA 1
ATOM 838 C C . SER A 1 98 ? -6.087 -10.108 21.963 1.00 96.44 98 SER A C 1
ATOM 840 O O . SER A 1 98 ? -5.252 -10.931 21.589 1.00 96.44 98 SER A O 1
ATOM 842 N N . ALA A 1 99 ? -6.859 -9.443 21.098 1.00 96.38 99 ALA A N 1
ATOM 843 C CA . ALA A 1 99 ? -6.889 -9.742 19.670 1.00 96.38 99 ALA A CA 1
ATOM 844 C C . ALA A 1 99 ? -5.503 -9.618 19.011 1.00 96.38 99 ALA A C 1
ATOM 846 O O . ALA A 1 99 ? -5.130 -10.438 18.174 1.00 96.38 99 ALA A O 1
ATOM 847 N N . TRP A 1 100 ? -4.695 -8.622 19.397 1.00 96.62 100 TRP A N 1
ATOM 848 C CA . TRP A 1 100 ? -3.342 -8.453 18.856 1.00 96.62 100 TRP A CA 1
ATOM 849 C C . TRP A 1 100 ? -2.352 -9.525 19.332 1.00 96.62 100 TRP A C 1
ATOM 851 O O . TRP A 1 100 ? -1.438 -9.909 18.589 1.00 96.62 100 TRP A O 1
ATOM 861 N N . LEU A 1 101 ? -2.514 -10.011 20.564 1.00 94.88 101 LEU A N 1
ATOM 862 C CA . LEU A 1 101 ? -1.716 -11.113 21.104 1.00 94.88 101 LEU A CA 1
ATOM 863 C C . LEU A 1 101 ? -2.054 -12.434 20.403 1.00 94.88 101 LEU A C 1
ATOM 865 O O . LEU A 1 101 ? -1.142 -13.164 20.016 1.00 94.88 101 LEU A O 1
ATOM 869 N N . GLU A 1 102 ? -3.337 -12.690 20.162 1.00 95.75 102 GLU A N 1
ATOM 870 C CA . GLU A 1 102 ? -3.838 -13.900 19.496 1.00 95.75 102 GLU A CA 1
ATOM 871 C C . GLU A 1 102 ? -3.678 -13.869 17.967 1.00 95.75 102 GLU A C 1
ATOM 873 O O . GLU A 1 102 ? -3.755 -14.908 17.307 1.00 95.75 102 GLU A O 1
ATOM 878 N N . TRP A 1 103 ? -3.406 -12.692 17.394 1.00 95.31 103 TRP A N 1
ATOM 879 C CA . TRP A 1 103 ? -3.273 -12.485 15.953 1.00 95.31 103 TRP A CA 1
ATOM 880 C C . TRP A 1 103 ? -2.286 -13.471 15.307 1.00 95.31 103 TRP A C 1
ATOM 882 O O . TRP A 1 103 ? -1.141 -13.615 15.743 1.00 95.31 103 TRP A O 1
ATOM 892 N N . ARG A 1 104 ? -2.711 -14.141 14.233 1.00 94.38 104 ARG A N 1
ATOM 893 C CA . ARG A 1 104 ? -1.875 -15.101 13.484 1.00 94.38 104 ARG A CA 1
ATOM 894 C C . ARG A 1 104 ? -1.293 -14.531 12.191 1.00 94.38 104 ARG A C 1
ATOM 896 O O . ARG A 1 104 ? -0.434 -15.160 11.586 1.00 94.38 104 ARG A O 1
ATOM 903 N N . GLY A 1 105 ? -1.752 -13.354 11.767 1.00 92.31 105 GLY A N 1
ATOM 904 C CA . GLY A 1 105 ? -1.265 -12.691 10.561 1.00 92.31 105 GLY A CA 1
ATOM 905 C C . GLY A 1 105 ? 0.012 -11.871 10.787 1.00 92.31 105 GLY A C 1
ATOM 906 O O . GLY A 1 105 ? 0.580 -11.857 11.884 1.00 92.31 105 GLY A O 1
ATOM 907 N N . PRO A 1 106 ? 0.453 -11.115 9.765 1.00 93.19 106 PRO A N 1
ATOM 908 C CA . PRO A 1 106 ? 1.622 -10.255 9.881 1.00 93.19 106 PRO A CA 1
ATOM 909 C C . PRO A 1 106 ? 1.437 -9.208 10.980 1.00 93.19 106 PRO A C 1
ATOM 911 O O . PRO A 1 106 ? 0.397 -8.551 11.064 1.00 93.19 106 PRO A O 1
ATOM 914 N N . THR A 1 107 ? 2.462 -9.014 11.809 1.00 95.06 107 THR A N 1
ATOM 915 C CA . THR A 1 107 ? 2.407 -8.049 12.917 1.00 95.06 107 THR A CA 1
ATOM 916 C C . THR A 1 107 ? 2.924 -6.677 12.478 1.00 95.06 107 THR A C 1
ATOM 918 O O . THR A 1 107 ? 3.914 -6.160 12.988 1.00 95.06 107 THR A O 1
ATOM 921 N N . THR A 1 108 ? 2.282 -6.099 11.460 1.00 94.06 108 THR A N 1
ATOM 922 C CA . THR A 1 108 ? 2.616 -4.774 10.907 1.00 94.06 108 THR A CA 1
ATOM 923 C C . THR A 1 108 ? 1.662 -3.693 11.425 1.00 94.06 108 THR A C 1
ATOM 925 O O . THR A 1 108 ? 0.581 -3.984 11.941 1.00 94.06 108 THR A O 1
ATOM 928 N N . SER A 1 109 ? 2.022 -2.416 11.242 1.00 94.62 109 SER A N 1
ATOM 929 C CA . SER A 1 109 ? 1.163 -1.291 11.642 1.00 94.62 109 SER A CA 1
ATOM 930 C C . SER A 1 109 ? -0.205 -1.290 10.951 1.00 94.62 109 SER A C 1
ATOM 932 O O . SER A 1 109 ? -1.182 -0.857 11.551 1.00 94.62 109 SER A O 1
ATOM 934 N N . THR A 1 110 ? -0.305 -1.813 9.727 1.00 95.00 110 THR A N 1
ATOM 935 C CA . THR A 1 110 ? -1.569 -1.901 8.980 1.00 95.00 110 THR A CA 1
ATOM 936 C C . THR A 1 110 ? -2.534 -2.915 9.583 1.00 95.00 110 THR A C 1
ATOM 938 O O . THR A 1 110 ? -3.723 -2.632 9.682 1.00 95.00 110 THR A O 1
ATOM 941 N N . TYR A 1 111 ? -2.042 -4.068 10.037 1.00 95.69 111 TYR A N 1
ATOM 942 C CA . TYR A 1 111 ? -2.894 -5.054 10.707 1.00 95.69 111 TYR A CA 1
ATOM 943 C C . TYR A 1 111 ? -3.251 -4.629 12.128 1.00 95.69 111 TYR A C 1
ATOM 945 O O . TYR A 1 111 ? -4.369 -4.866 12.578 1.00 95.69 111 TYR A O 1
ATOM 953 N N . PHE A 1 112 ? -2.353 -3.916 12.809 1.00 96.50 112 PHE A N 1
ATOM 954 C CA . PHE A 1 112 ? -2.715 -3.280 14.069 1.00 96.50 112 PHE A CA 1
ATOM 955 C C . PHE A 1 112 ? -3.831 -2.244 13.862 1.00 96.50 112 PHE A C 1
ATOM 957 O O . PHE A 1 112 ? -4.818 -2.258 14.596 1.00 96.50 112 PHE A O 1
ATOM 964 N N . ARG A 1 113 ? -3.737 -1.408 12.812 1.00 96.69 113 ARG A N 1
ATOM 965 C CA . ARG A 1 113 ? -4.811 -0.474 12.436 1.00 96.69 113 ARG A CA 1
ATOM 966 C C . ARG A 1 113 ? -6.136 -1.188 12.215 1.00 96.69 113 ARG A C 1
ATOM 968 O O . ARG A 1 113 ? -7.158 -0.711 12.690 1.00 96.69 113 ARG A O 1
ATOM 975 N N . TYR A 1 114 ? -6.109 -2.309 11.498 1.00 95.62 114 TYR A N 1
ATOM 976 C CA . TYR A 1 114 ? -7.296 -3.113 11.232 1.00 95.62 114 TYR A CA 1
ATOM 977 C C . TYR A 1 114 ? -8.005 -3.531 12.528 1.00 95.62 114 TYR A C 1
ATOM 979 O O . TYR A 1 114 ? -9.205 -3.309 12.651 1.00 95.62 114 TYR A O 1
ATOM 987 N N . LEU A 1 115 ? -7.274 -4.050 13.522 1.00 96.75 115 LEU A N 1
ATOM 988 C CA . LEU A 1 115 ? -7.877 -4.420 14.809 1.00 96.75 115 LEU A CA 1
ATOM 989 C C . LEU A 1 115 ? -8.425 -3.212 15.572 1.00 96.75 115 LEU A C 1
ATOM 991 O O . LEU A 1 115 ? -9.502 -3.293 16.159 1.00 96.75 115 LEU A O 1
ATOM 995 N N . VAL A 1 116 ? -7.712 -2.083 15.546 1.00 97.12 116 VAL A N 1
ATOM 996 C CA . VAL A 1 116 ? -8.208 -0.841 16.153 1.00 97.12 116 VAL A CA 1
ATOM 997 C C . VAL A 1 116 ? -9.519 -0.415 15.490 1.00 97.12 116 VAL A C 1
ATOM 999 O O . VAL A 1 116 ? -10.505 -0.203 16.190 1.00 97.12 116 VAL A O 1
ATOM 1002 N N . ASP A 1 117 ? -9.575 -0.351 14.158 1.00 96.69 117 ASP A N 1
ATOM 1003 C CA . ASP A 1 117 ? -10.786 0.022 13.414 1.00 96.69 117 ASP A CA 1
ATOM 1004 C C . ASP A 1 117 ? -11.947 -0.957 13.665 1.00 96.69 117 ASP A C 1
ATOM 1006 O O . ASP A 1 117 ? -13.104 -0.537 13.745 1.00 96.69 117 ASP A O 1
ATOM 1010 N N . LEU A 1 118 ? -11.649 -2.253 13.800 1.00 96.06 118 LEU A N 1
ATOM 1011 C CA . LEU A 1 118 ? -12.634 -3.298 14.075 1.00 96.06 118 LEU A CA 1
ATOM 1012 C C . LEU A 1 118 ? -13.300 -3.095 15.442 1.00 96.06 118 LEU A C 1
ATOM 1014 O O . LEU A 1 118 ? -14.525 -3.033 15.525 1.00 96.06 118 LEU A O 1
ATOM 1018 N N . HIS A 1 119 ? -12.507 -2.949 16.504 1.00 95.94 119 HIS A N 1
ATOM 1019 C CA . HIS A 1 119 ? -13.022 -2.884 17.877 1.00 95.94 119 HIS A CA 1
ATOM 1020 C C . HIS A 1 119 ? -13.490 -1.484 18.304 1.00 95.94 119 HIS A C 1
ATOM 1022 O O . HIS A 1 119 ? -14.250 -1.361 19.263 1.00 95.94 119 HIS A O 1
ATOM 1028 N N . THR A 1 120 ? -13.086 -0.430 17.590 1.00 93.88 120 THR A N 1
ATOM 1029 C CA . THR A 1 120 ? -13.627 0.931 17.781 1.00 93.88 120 THR A CA 1
ATOM 1030 C C . THR A 1 120 ? -14.916 1.179 16.992 1.00 93.88 120 THR A C 1
ATOM 1032 O O . THR A 1 120 ? -15.555 2.210 17.175 1.00 93.88 120 THR A O 1
ATOM 1035 N N . GLY A 1 121 ? -15.315 0.260 16.104 1.00 90.38 121 GLY A N 1
ATOM 1036 C CA . GLY A 1 121 ? -16.502 0.402 15.254 1.00 90.38 121 GLY A CA 1
ATOM 1037 C C . GLY A 1 121 ? -16.293 1.269 14.007 1.00 90.38 121 GLY A C 1
ATOM 1038 O O . GLY A 1 121 ? -17.174 1.324 13.146 1.00 90.38 121 GLY A O 1
ATOM 1039 N N . VAL A 1 122 ? -15.115 1.881 13.840 1.00 91.50 122 VAL A N 1
ATOM 1040 C CA . VAL A 1 122 ? -14.755 2.679 12.654 1.00 91.50 122 VAL A CA 1
ATOM 1041 C C . VAL A 1 122 ? -14.866 1.850 11.373 1.00 91.50 122 VAL A C 1
ATOM 1043 O O . VAL A 1 122 ? -15.338 2.349 10.349 1.00 91.50 122 VAL A O 1
ATOM 1046 N N . MET A 1 123 ? -14.478 0.572 11.418 1.00 88.75 123 MET A N 1
ATOM 1047 C CA . MET A 1 123 ? -14.589 -0.326 10.266 1.00 88.75 123 MET A CA 1
ATOM 1048 C C . MET A 1 123 ? -16.046 -0.521 9.835 1.00 88.75 123 MET A C 1
ATOM 1050 O O . MET A 1 123 ? -16.350 -0.447 8.642 1.0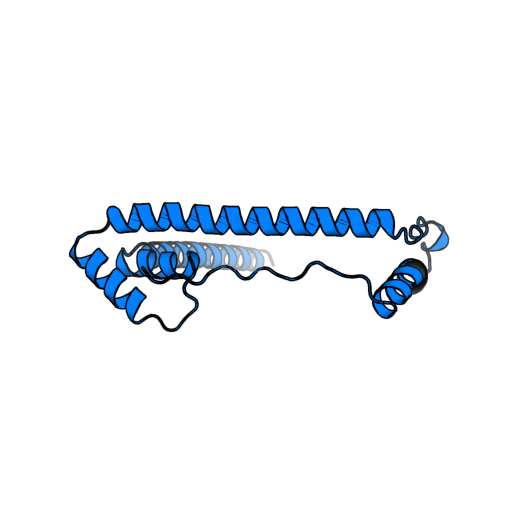0 88.75 123 MET A O 1
ATOM 1054 N N . LYS A 1 124 ? -16.950 -0.726 10.801 1.00 90.88 124 LYS A N 1
ATOM 1055 C CA . LYS A 1 124 ? -18.387 -0.899 10.553 1.00 90.88 124 LYS A CA 1
ATOM 1056 C C . LYS A 1 124 ? -18.979 0.362 9.923 1.00 90.88 124 LYS A C 1
ATOM 1058 O O . LYS A 1 124 ? -19.555 0.279 8.842 1.00 90.88 124 LYS A O 1
ATOM 1063 N N . ALA A 1 125 ? -18.712 1.525 10.521 1.00 90.88 125 ALA A N 1
ATOM 1064 C CA . ALA A 1 125 ? -19.165 2.815 10.002 1.00 90.88 125 ALA A CA 1
ATOM 1065 C C . ALA A 1 125 ? -18.657 3.079 8.572 1.00 90.88 125 ALA A C 1
ATOM 1067 O O . ALA A 1 125 ? -19.388 3.579 7.716 1.00 90.88 125 ALA A O 1
ATOM 1068 N N . ARG A 1 126 ? -17.403 2.710 8.275 1.00 89.50 126 ARG A N 1
ATOM 1069 C CA . ARG A 1 126 ? -16.841 2.812 6.922 1.00 89.50 126 ARG A CA 1
ATOM 1070 C C . ARG A 1 126 ? -17.576 1.894 5.941 1.00 89.50 126 ARG A C 1
ATOM 1072 O O . ARG A 1 126 ? -17.937 2.343 4.857 1.00 89.50 126 ARG A O 1
ATOM 1079 N N . SER A 1 127 ? -17.813 0.635 6.312 1.00 91.31 127 SER A N 1
ATOM 1080 C CA . SER A 1 127 ? -18.526 -0.336 5.471 1.00 91.31 127 SER A CA 1
ATOM 1081 C C . SER A 1 127 ? -19.954 0.113 5.151 1.00 91.31 127 SER A C 1
ATOM 1083 O O . SER A 1 127 ? -20.376 0.040 3.998 1.00 91.31 127 SER A O 1
ATOM 1085 N N . GLU A 1 128 ? -20.673 0.646 6.138 1.00 93.69 128 GLU A N 1
ATOM 1086 C CA . GLU A 1 128 ? -22.029 1.180 5.964 1.00 93.69 128 GLU A CA 1
ATOM 1087 C C . GLU A 1 128 ? -22.057 2.346 4.969 1.00 93.69 128 GLU A C 1
ATOM 1089 O O . GLU A 1 128 ? -22.867 2.338 4.042 1.00 93.69 128 GLU A O 1
ATOM 1094 N N . ARG A 1 129 ? -21.114 3.293 5.083 1.00 93.31 129 ARG A N 1
ATOM 1095 C CA . ARG A 1 129 ? -20.972 4.403 4.123 1.00 93.31 129 ARG A CA 1
ATOM 1096 C C . ARG A 1 129 ? -20.707 3.910 2.702 1.00 93.31 129 ARG A C 1
ATOM 1098 O O . ARG A 1 129 ? -21.333 4.398 1.766 1.00 93.31 129 ARG A O 1
ATOM 1105 N N . PHE A 1 130 ? -19.817 2.930 2.534 1.00 91.25 130 PHE A N 1
ATOM 1106 C CA . PHE A 1 130 ? -19.535 2.355 1.215 1.00 91.25 130 PHE A CA 1
ATOM 1107 C C . PHE A 1 130 ? -20.757 1.663 0.612 1.00 91.25 130 PHE A C 1
ATOM 1109 O O . PHE A 1 130 ? -21.067 1.890 -0.554 1.00 91.25 130 PHE A O 1
ATOM 1116 N N . ARG A 1 131 ? -21.483 0.861 1.400 1.00 92.88 131 ARG A N 1
ATOM 1117 C CA . ARG A 1 131 ? -22.713 0.198 0.939 1.00 92.88 131 ARG A CA 1
ATOM 1118 C C . ARG A 1 131 ? -23.791 1.207 0.546 1.00 92.88 131 ARG A C 1
ATOM 1120 O O . ARG A 1 131 ? -24.461 1.010 -0.463 1.00 92.88 131 ARG A O 1
ATOM 1127 N N . ALA A 1 132 ? -23.938 2.289 1.311 1.00 94.44 132 ALA A N 1
ATOM 1128 C CA . ALA A 1 132 ? -24.875 3.362 0.992 1.00 94.44 132 ALA A CA 1
ATOM 1129 C C . ALA A 1 132 ? -24.512 4.063 -0.329 1.00 94.44 132 ALA A C 1
ATOM 1131 O O . ALA A 1 132 ? -25.372 4.205 -1.198 1.00 94.44 132 ALA A O 1
ATOM 1132 N N . ALA A 1 133 ? -23.239 4.425 -0.511 1.00 93.69 133 ALA A N 1
ATOM 1133 C CA . ALA A 1 133 ? -22.753 5.056 -1.738 1.00 93.69 133 ALA A CA 1
ATOM 1134 C C . ALA A 1 133 ? -22.905 4.140 -2.964 1.00 93.69 133 ALA A C 1
ATOM 1136 O O . ALA A 1 133 ? -23.310 4.587 -4.035 1.00 93.69 133 ALA A O 1
ATOM 1137 N N . GLU A 1 134 ? -22.632 2.844 -2.810 1.00 93.94 134 GLU A N 1
ATOM 1138 C CA . GLU A 1 134 ? -22.783 1.879 -3.898 1.00 93.94 134 GLU A CA 1
ATOM 1139 C C . GLU A 1 134 ? -24.250 1.675 -4.287 1.00 93.94 134 GLU A C 1
ATOM 1141 O O . GLU A 1 134 ? -24.581 1.651 -5.472 1.00 93.94 134 GLU A O 1
ATOM 1146 N N . LYS A 1 135 ? -25.158 1.616 -3.302 1.00 94.12 135 LYS A N 1
ATOM 1147 C CA . LYS A 1 135 ? -26.602 1.583 -3.566 1.00 94.12 135 LYS A CA 1
ATOM 1148 C C . LYS A 1 135 ? -27.039 2.808 -4.372 1.00 94.12 135 LYS A C 1
ATOM 1150 O O . LYS A 1 135 ? -27.768 2.654 -5.346 1.00 94.12 135 LYS A O 1
ATOM 1155 N N . GLN A 1 136 ? -26.575 4.002 -3.999 1.00 94.19 136 GLN A N 1
ATOM 1156 C CA . GLN A 1 136 ? -26.883 5.238 -4.726 1.00 94.19 136 GLN A CA 1
ATOM 1157 C C . GLN A 1 136 ? -26.365 5.199 -6.167 1.00 94.19 136 GLN A C 1
ATOM 1159 O O . GLN A 1 136 ? -27.124 5.486 -7.089 1.00 94.19 136 GLN A O 1
ATOM 1164 N N . ARG A 1 137 ? -25.116 4.766 -6.376 1.00 92.75 137 ARG A N 1
ATOM 1165 C CA . ARG A 1 137 ? -24.529 4.628 -7.717 1.00 92.75 137 ARG A CA 1
ATOM 1166 C C . ARG A 1 137 ? -25.298 3.624 -8.580 1.00 92.75 137 ARG A C 1
ATOM 1168 O O . ARG A 1 137 ? -25.555 3.876 -9.754 1.00 92.75 137 ARG A O 1
ATOM 1175 N N . ARG A 1 138 ? -25.699 2.487 -8.008 1.00 93.44 138 ARG A N 1
ATOM 1176 C CA . ARG A 1 138 ? -26.488 1.483 -8.730 1.00 93.44 138 ARG A CA 1
ATOM 1177 C C . ARG A 1 138 ? -27.852 2.031 -9.146 1.00 93.44 138 ARG A C 1
ATOM 1179 O O . ARG A 1 138 ? -28.263 1.814 -10.281 1.00 93.44 138 ARG A O 1
ATOM 1186 N N . LEU A 1 139 ? -28.525 2.764 -8.258 1.00 93.88 139 LEU A N 1
ATOM 1187 C CA . LEU A 1 139 ? -29.799 3.415 -8.572 1.00 93.88 139 LEU A CA 1
ATOM 1188 C C . LEU A 1 139 ? -29.643 4.469 -9.675 1.00 93.88 139 LEU A C 1
ATOM 1190 O O . LEU A 1 139 ? -30.467 4.499 -10.583 1.00 93.88 139 LEU A O 1
ATOM 1194 N N . SER A 1 140 ? -28.577 5.277 -9.655 1.00 92.19 140 SER A N 1
ATOM 1195 C CA . SER A 1 140 ? -28.341 6.265 -10.716 1.00 92.19 140 SER A CA 1
ATOM 1196 C C . SER A 1 140 ? -28.073 5.613 -12.074 1.00 92.19 140 SER A C 1
ATOM 1198 O O . SER A 1 140 ? -28.576 6.091 -13.083 1.00 92.19 140 SER A O 1
ATOM 1200 N N . ILE A 1 141 ? -27.325 4.502 -12.110 1.00 92.88 141 ILE A N 1
ATOM 1201 C CA . ILE A 1 141 ? -27.074 3.750 -13.351 1.00 92.88 141 ILE A CA 1
ATOM 1202 C C . ILE A 1 141 ? -28.383 3.175 -13.908 1.00 92.88 141 ILE A C 1
ATOM 1204 O O . ILE A 1 141 ? -28.652 3.328 -15.095 1.00 92.88 141 ILE A O 1
ATOM 1208 N N . LEU A 1 142 ? -29.212 2.562 -13.055 1.00 92.00 142 LEU A N 1
ATOM 1209 C CA . LEU A 1 142 ? -30.507 2.006 -13.463 1.00 92.00 142 LEU A CA 1
ATOM 1210 C C . LEU A 1 142 ? -31.476 3.088 -13.960 1.00 92.00 142 LEU A C 1
ATOM 1212 O O . LEU A 1 142 ? -32.203 2.867 -14.927 1.00 92.00 142 LEU A O 1
ATOM 1216 N N . ALA A 1 143 ? -31.482 4.263 -13.328 1.00 88.81 143 ALA A N 1
ATOM 1217 C CA . ALA A 1 143 ? -32.286 5.395 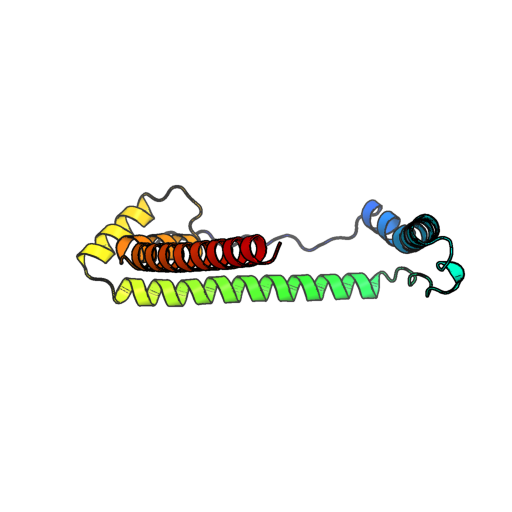-13.780 1.00 88.81 143 ALA A CA 1
ATOM 1218 C C . ALA A 1 143 ? -31.843 5.870 -15.174 1.00 88.81 143 ALA A C 1
ATOM 1220 O O . ALA A 1 143 ? -32.676 5.994 -16.066 1.00 88.81 143 ALA A O 1
ATOM 1221 N N . LEU A 1 144 ? -30.533 6.034 -15.392 1.00 88.44 144 LEU A N 1
ATOM 1222 C CA . LEU A 1 144 ? -29.971 6.418 -16.692 1.00 88.44 144 LEU A CA 1
ATOM 1223 C C . LEU A 1 144 ? -30.302 5.403 -17.797 1.00 88.44 144 LEU A C 1
ATOM 1225 O O . LEU A 1 144 ? -30.700 5.805 -18.888 1.00 88.44 144 LEU A O 1
ATOM 1229 N N . SER A 1 145 ? -30.195 4.099 -17.515 1.00 79.69 145 SER A N 1
ATOM 1230 C CA . SER A 1 145 ? -30.540 3.057 -18.492 1.00 79.69 145 SER A CA 1
ATOM 1231 C C . SER A 1 145 ? -32.037 3.023 -18.808 1.00 79.69 145 SER A C 1
ATOM 1233 O O . SER A 1 145 ? -32.420 2.775 -19.946 1.00 79.69 145 SER A O 1
ATOM 1235 N N . SER A 1 146 ? -32.888 3.305 -17.818 1.00 73.50 146 SER A N 1
ATOM 1236 C CA . SER A 1 146 ? -34.344 3.361 -18.009 1.00 73.50 146 SER A CA 1
ATOM 1237 C C . SER A 1 146 ? -34.751 4.556 -18.876 1.00 73.50 146 SER A C 1
ATOM 1239 O O . SER A 1 146 ? -35.608 4.421 -19.743 1.00 73.50 146 SER A O 1
ATOM 1241 N N . SER A 1 147 ? -34.099 5.709 -18.698 1.00 70.88 147 SER A N 1
ATOM 1242 C CA . SER A 1 147 ? -34.334 6.894 -19.531 1.00 70.88 147 SER A CA 1
ATOM 1243 C C . SER A 1 147 ? -33.836 6.726 -20.969 1.00 70.88 147 SER A C 1
ATOM 1245 O O . SER A 1 147 ? -34.447 7.268 -21.882 1.00 70.88 147 SER A O 1
ATOM 1247 N N . GLN A 1 148 ? -32.769 5.953 -21.201 1.00 64.88 148 GLN A N 1
ATOM 1248 C CA . GLN A 1 148 ? -32.295 5.647 -22.559 1.00 64.88 148 GLN A CA 1
ATOM 1249 C C . GLN A 1 148 ? -33.250 4.725 -23.331 1.00 64.88 148 GLN A C 1
ATOM 1251 O O . GLN A 1 148 ? -33.379 4.874 -24.542 1.00 64.88 148 GLN A O 1
ATOM 1256 N N . LEU A 1 149 ? -33.946 3.815 -22.642 1.00 61.47 149 LEU A N 1
ATOM 1257 C CA . LEU A 1 149 ? -34.927 2.908 -23.250 1.00 61.47 149 LEU A CA 1
ATOM 1258 C C . LEU A 1 149 ? -36.263 3.584 -23.595 1.00 61.47 149 LEU A C 1
ATOM 1260 O O . LEU A 1 149 ? -37.016 3.039 -24.386 1.00 61.47 149 LEU A O 1
ATOM 1264 N N . GLN A 1 150 ? -36.569 4.751 -23.020 1.00 57.84 150 GLN A N 1
ATOM 1265 C CA . GLN A 1 150 ? -37.797 5.505 -23.321 1.00 57.84 150 GLN A CA 1
ATOM 1266 C C . GLN A 1 150 ? -37.666 6.454 -24.525 1.00 57.84 150 GLN A C 1
ATOM 1268 O O . GLN A 1 150 ? -38.652 7.070 -24.919 1.00 57.84 150 GLN A O 1
ATOM 1273 N N . ILE A 1 151 ? -36.460 6.609 -25.079 1.00 57.09 151 ILE A N 1
ATOM 1274 C CA . ILE A 1 151 ? -36.170 7.504 -26.214 1.00 57.09 151 ILE A CA 1
ATOM 1275 C C . ILE A 1 151 ? -36.021 6.705 -27.533 1.00 57.09 151 ILE A C 1
ATOM 1277 O O . ILE A 1 151 ? -35.821 7.295 -28.593 1.00 57.09 151 ILE A O 1
ATOM 1281 N N . GLN A 1 152 ? -36.149 5.373 -27.485 1.00 46.53 152 GLN A N 1
ATOM 1282 C CA . GLN A 1 152 ? -36.227 4.485 -28.656 1.00 46.53 152 GLN A CA 1
ATOM 1283 C C . GLN A 1 152 ? -37.662 4.016 -28.880 1.00 46.53 152 GLN A C 1
ATOM 1285 O O . GLN A 1 152 ? -38.035 3.883 -30.065 1.00 46.53 152 GLN A O 1
#

Radius of gyration: 26.18 Å; chains: 1; bounding box: 63×23×70 Å

pLDDT: mean 91.18, std 7.98, range [46.53, 97.31]